Protein AF-A0A5E4GL39-F1 (afdb_monomer_lite)

Foldseek 3Di:
DDFAKFKDKDFDPFDFDADPQDTDTDDGDIDIDIDGLQDWPVNVQVVVCVVVVHDPVPDDDWAWDWDDPDPRHIDIDTDDTRVSSNVVRVVRVVD

Sequence (95 aa):
MEMDTVGILVFYNGSWVHKDNIESYEGGEAKGIIVSQNVTFSELVDLIYKIMNADRNKYIVTLKYSVPLSSSAYKRLKVEDNDDVQYFLKYNTEL

pLDDT: mean 86.73, std 10.41, range [45.25, 96.75]

Organism: Prunus dulcis (NCBI:txid3755)

Radius of gyration: 14.06 Å; chains: 1; bounding box: 38×26×30 Å

Structure (mmCIF, N/CA/C/O backbone):
data_AF-A0A5E4GL39-F1
#
_entry.id   AF-A0A5E4GL39-F1
#
loop_
_atom_site.group_PDB
_atom_site.id
_atom_site.type_symbol
_atom_site.label_atom_id
_atom_site.label_alt_id
_atom_site.label_comp_id
_atom_site.label_asym_id
_atom_site.label_entity_id
_atom_site.label_seq_id
_atom_site.pdbx_PDB_ins_code
_atom_site.Cartn_x
_atom_site.Cartn_y
_atom_site.Cartn_z
_atom_site.occupancy
_atom_site.B_iso_or_equiv
_atom_site.auth_seq_id
_atom_site.auth_comp_id
_atom_site.auth_asym_id
_atom_site.auth_atom_id
_atom_site.pdbx_PDB_model_num
ATOM 1 N N . MET A 1 1 ? -15.683 15.554 16.668 1.00 50.28 1 MET A N 1
ATOM 2 C CA . MET A 1 1 ? -14.427 14.840 16.956 1.00 50.28 1 MET A CA 1
ATOM 3 C C . MET A 1 1 ? -13.701 14.743 15.640 1.00 50.28 1 MET A C 1
ATOM 5 O O . MET A 1 1 ? -14.292 14.249 14.688 1.00 50.28 1 MET A O 1
ATOM 9 N N . GLU A 1 2 ? -12.529 15.358 15.554 1.00 57.62 2 GLU A N 1
ATOM 10 C CA . GLU A 1 2 ? -11.679 15.266 14.371 1.00 57.62 2 GLU A CA 1
ATOM 11 C C . GLU A 1 2 ? -11.224 13.808 14.248 1.00 57.62 2 GLU A C 1
ATOM 13 O O . GLU A 1 2 ? -10.914 13.171 15.253 1.00 57.62 2 GLU A O 1
ATOM 18 N N . MET A 1 3 ? -11.344 13.234 13.054 1.00 72.38 3 MET A N 1
ATOM 19 C CA . MET A 1 3 ? -10.939 11.853 12.812 1.00 72.38 3 MET A CA 1
ATOM 20 C C . MET A 1 3 ? -9.434 11.877 12.597 1.00 72.38 3 MET A C 1
ATOM 22 O O . MET A 1 3 ? -8.984 12.554 11.677 1.00 72.38 3 MET A O 1
ATOM 26 N N . ASP A 1 4 ? -8.669 11.162 13.418 1.00 88.06 4 ASP A N 1
ATOM 27 C CA . ASP A 1 4 ? -7.227 11.096 13.218 1.00 88.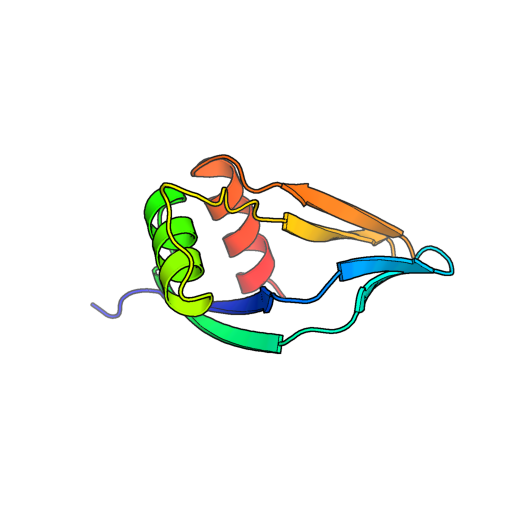06 4 ASP A CA 1
ATOM 28 C C . ASP A 1 4 ? -6.935 10.450 11.857 1.00 88.06 4 ASP A C 1
ATOM 30 O O . ASP A 1 4 ? -7.396 9.340 11.547 1.00 88.06 4 ASP A O 1
ATOM 34 N N . THR A 1 5 ? -6.201 11.176 11.014 1.00 91.19 5 THR A N 1
ATOM 35 C CA . THR A 1 5 ? -5.864 10.753 9.652 1.00 91.19 5 THR A CA 1
ATOM 36 C C . THR A 1 5 ? -4.364 10.640 9.444 1.00 91.19 5 THR A C 1
ATOM 38 O O . THR A 1 5 ? -3.592 11.375 10.054 1.00 91.19 5 THR A O 1
ATOM 41 N N . VAL A 1 6 ? -3.963 9.765 8.524 1.00 91.38 6 VAL A N 1
ATOM 42 C CA . VAL A 1 6 ? -2.572 9.578 8.096 1.00 91.38 6 VAL A CA 1
ATOM 43 C C . VAL A 1 6 ? -2.477 9.799 6.593 1.00 91.38 6 VAL A C 1
ATOM 45 O O . VAL A 1 6 ? -3.307 9.304 5.824 1.00 91.38 6 VAL A O 1
ATOM 48 N N . GLY A 1 7 ? -1.461 10.555 6.177 1.00 91.25 7 GLY A N 1
ATOM 49 C CA . GLY A 1 7 ? -1.081 10.683 4.776 1.00 91.25 7 GLY A CA 1
ATOM 50 C C . GLY A 1 7 ? -0.216 9.500 4.348 1.00 91.25 7 GLY A C 1
ATOM 51 O O . GLY A 1 7 ? 0.768 9.186 5.006 1.00 91.25 7 GLY A O 1
ATOM 52 N N . ILE A 1 8 ? -0.566 8.853 3.239 1.00 91.50 8 ILE A N 1
ATOM 53 C CA . ILE A 1 8 ? 0.201 7.749 2.653 1.00 91.50 8 ILE A CA 1
ATOM 54 C C . ILE A 1 8 ? 0.573 8.110 1.220 1.00 91.50 8 ILE A C 1
ATOM 56 O O . ILE A 1 8 ? -0.276 8.555 0.445 1.00 91.50 8 ILE A O 1
ATOM 60 N N . LEU A 1 9 ? 1.825 7.857 0.841 1.00 91.06 9 LEU A N 1
ATOM 61 C CA . LEU A 1 9 ? 2.265 7.932 -0.546 1.00 91.06 9 LEU A CA 1
ATOM 62 C C . LEU A 1 9 ? 2.210 6.543 -1.194 1.00 91.06 9 LEU A C 1
ATOM 64 O O . LEU A 1 9 ? 2.902 5.620 -0.771 1.00 91.06 9 LEU A O 1
ATOM 68 N N . VAL A 1 10 ? 1.381 6.397 -2.227 1.00 92.00 10 VAL A N 1
ATOM 69 C CA . VAL A 1 10 ? 1.209 5.148 -2.980 1.00 92.00 10 VAL A CA 1
ATOM 70 C C . VAL A 1 10 ? 1.973 5.237 -4.292 1.00 92.00 10 VAL A C 1
ATOM 72 O O . VAL A 1 10 ? 1.729 6.155 -5.071 1.00 92.00 10 VAL A O 1
ATOM 75 N N . PHE A 1 11 ? 2.820 4.249 -4.572 1.00 91.50 11 PHE A N 1
ATOM 76 C CA . PHE A 1 11 ? 3.509 4.085 -5.853 1.00 91.50 11 PHE A CA 1
ATOM 77 C C . PHE A 1 11 ? 2.908 2.906 -6.633 1.00 91.50 11 PHE A C 1
ATOM 79 O O . PHE A 1 11 ? 2.697 1.834 -6.061 1.00 91.50 11 PHE A O 1
ATOM 86 N N . TYR A 1 12 ? 2.612 3.089 -7.922 1.00 90.56 12 TYR A N 1
ATOM 87 C CA . TYR A 1 12 ? 1.973 2.075 -8.775 1.00 90.56 12 TYR A CA 1
ATOM 88 C C . TYR A 1 12 ? 2.426 2.189 -10.242 1.00 90.56 12 TYR A C 1
ATOM 90 O O . TYR A 1 12 ? 3.077 3.156 -10.624 1.00 90.56 12 TYR A O 1
ATOM 98 N N . ASN A 1 13 ? 2.107 1.189 -11.076 1.00 89.25 13 ASN A N 1
ATOM 99 C CA . ASN A 1 13 ? 2.509 1.096 -12.497 1.00 89.25 13 ASN A CA 1
ATOM 100 C C . ASN A 1 13 ? 4.028 1.145 -12.775 1.00 89.25 13 ASN A C 1
ATOM 102 O O . ASN A 1 13 ? 4.446 1.330 -13.916 1.00 89.25 13 ASN A O 1
ATOM 106 N N . GLY A 1 14 ? 4.857 0.972 -11.751 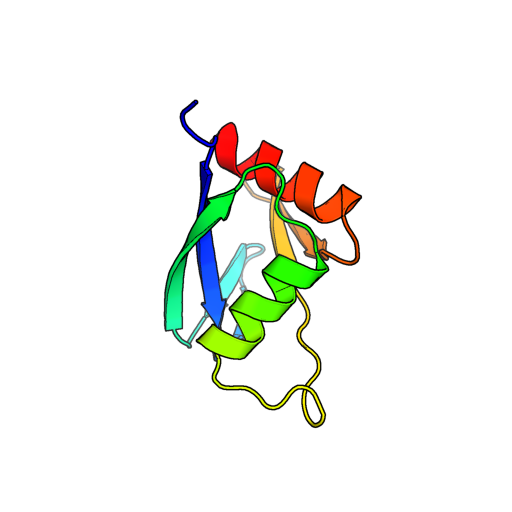1.00 89.56 14 GLY A N 1
ATOM 107 C CA . GLY A 1 14 ? 6.307 0.865 -11.854 1.00 89.56 14 GLY A CA 1
ATOM 108 C C . GLY A 1 14 ? 6.801 -0.511 -11.436 1.00 89.56 14 GLY A C 1
ATOM 109 O O . GLY A 1 14 ? 6.063 -1.500 -11.416 1.00 89.56 14 GLY A O 1
ATOM 110 N N . SER A 1 15 ? 8.079 -0.588 -11.099 1.00 87.69 15 SER A N 1
ATOM 111 C CA . SER A 1 15 ? 8.712 -1.814 -10.634 1.00 87.69 15 SER A CA 1
ATOM 112 C C . SER A 1 15 ? 9.635 -1.531 -9.465 1.00 87.69 15 SER A C 1
ATOM 114 O O . SER A 1 15 ? 10.359 -0.540 -9.435 1.00 87.69 15 SER A O 1
ATOM 116 N N . TRP A 1 16 ? 9.636 -2.450 -8.506 1.00 83.69 16 TRP A N 1
ATOM 117 C CA . TRP A 1 16 ? 10.670 -2.474 -7.485 1.00 83.69 16 TRP A CA 1
ATOM 118 C C . TRP A 1 16 ? 11.983 -2.925 -8.111 1.00 83.69 16 TRP A C 1
ATOM 120 O O . TRP A 1 16 ? 12.035 -3.964 -8.771 1.00 83.69 16 TRP A O 1
ATOM 130 N N . VAL A 1 17 ? 13.042 -2.175 -7.853 1.00 84.62 17 VAL A N 1
ATOM 131 C CA . VAL A 1 17 ? 14.394 -2.454 -8.325 1.00 84.62 17 VAL A CA 1
ATOM 132 C C . VAL A 1 17 ? 15.351 -2.430 -7.153 1.00 84.62 17 VAL A C 1
ATOM 134 O O . VAL A 1 17 ? 15.161 -1.721 -6.168 1.00 84.62 17 VAL A O 1
ATOM 137 N N . HIS A 1 18 ? 16.373 -3.265 -7.267 1.00 81.00 18 HIS A N 1
ATOM 138 C CA . HIS A 1 18 ? 17.441 -3.370 -6.294 1.00 81.00 18 HIS A CA 1
ATOM 139 C C . HIS A 1 18 ? 18.746 -3.034 -7.009 1.00 81.00 18 HIS A C 1
ATOM 141 O O . HIS A 1 18 ? 19.170 -3.777 -7.897 1.00 81.00 18 HIS A O 1
ATOM 147 N N . LYS A 1 19 ? 19.348 -1.897 -6.660 1.00 79.31 19 LYS A N 1
ATOM 148 C CA . LYS A 1 19 ? 20.630 -1.434 -7.206 1.00 79.31 19 LYS A CA 1
ATOM 149 C C . LYS A 1 19 ? 21.483 -0.922 -6.055 1.00 79.31 19 LYS A C 1
ATOM 151 O O . LYS A 1 19 ? 20.982 -0.193 -5.209 1.00 79.31 19 LYS A O 1
ATOM 156 N N . ASP A 1 20 ? 22.745 -1.336 -6.006 1.00 79.25 20 ASP A N 1
ATOM 157 C CA . ASP A 1 20 ? 23.723 -0.871 -5.011 1.00 79.25 20 ASP A CA 1
ATOM 158 C C . ASP A 1 20 ? 23.246 -0.988 -3.545 1.00 79.25 20 ASP A C 1
ATOM 160 O O . ASP A 1 20 ? 23.502 -0.114 -2.722 1.00 79.25 20 ASP A O 1
ATOM 164 N N . ASN A 1 21 ? 22.540 -2.078 -3.209 1.00 71.88 21 ASN A N 1
ATOM 165 C CA . ASN A 1 21 ? 21.887 -2.328 -1.909 1.00 71.88 21 ASN A CA 1
ATOM 166 C C . ASN A 1 21 ? 20.745 -1.364 -1.534 1.00 71.88 21 ASN A C 1
ATOM 168 O O . ASN A 1 21 ? 20.224 -1.428 -0.420 1.00 71.88 21 ASN A O 1
ATOM 172 N N . ILE A 1 22 ? 20.309 -0.515 -2.460 1.00 70.38 22 ILE A N 1
ATOM 173 C CA . ILE A 1 22 ? 19.166 0.378 -2.294 1.00 70.38 22 ILE A CA 1
ATOM 17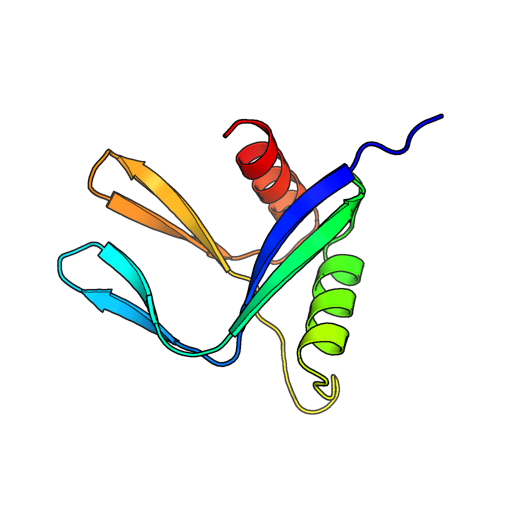4 C C . ILE A 1 22 ? 17.969 -0.243 -3.017 1.00 70.38 22 ILE A C 1
ATOM 176 O O . ILE A 1 22 ? 18.039 -0.596 -4.197 1.00 70.38 22 ILE A O 1
ATOM 180 N N . GLU A 1 23 ? 16.859 -0.398 -2.297 1.00 74.56 23 GLU A N 1
ATOM 181 C CA . GLU A 1 23 ? 15.577 -0.762 -2.897 1.00 74.56 23 GLU A CA 1
ATOM 182 C C . GLU A 1 23 ? 14.800 0.506 -3.246 1.00 74.56 23 GLU A C 1
ATOM 184 O O . GLU A 1 23 ? 14.420 1.278 -2.365 1.00 74.56 23 GLU A O 1
ATOM 189 N N . SER A 1 24 ? 14.558 0.710 -4.537 1.00 78.50 24 SER A N 1
ATOM 190 C CA . SER A 1 24 ? 13.795 1.835 -5.071 1.00 78.50 24 SER A CA 1
ATOM 191 C C . SER A 1 24 ? 12.581 1.337 -5.851 1.00 78.50 24 SER A C 1
ATOM 193 O O . SER A 1 24 ? 12.550 0.213 -6.360 1.00 78.50 24 SER A O 1
ATOM 195 N N . TYR A 1 25 ? 11.556 2.180 -5.938 1.00 83.69 25 TYR A N 1
ATOM 196 C CA . TYR A 1 25 ? 10.477 2.002 -6.902 1.00 83.69 25 TYR A CA 1
ATOM 197 C C . TYR A 1 25 ? 10.803 2.870 -8.118 1.00 83.69 25 TYR A C 1
ATOM 199 O O . TYR A 1 25 ? 10.818 4.096 -8.009 1.00 83.69 25 TYR A O 1
ATOM 207 N N . GLU A 1 26 ? 11.134 2.248 -9.248 1.00 87.94 26 GLU A N 1
ATOM 208 C CA . GLU A 1 26 ? 11.449 2.960 -10.48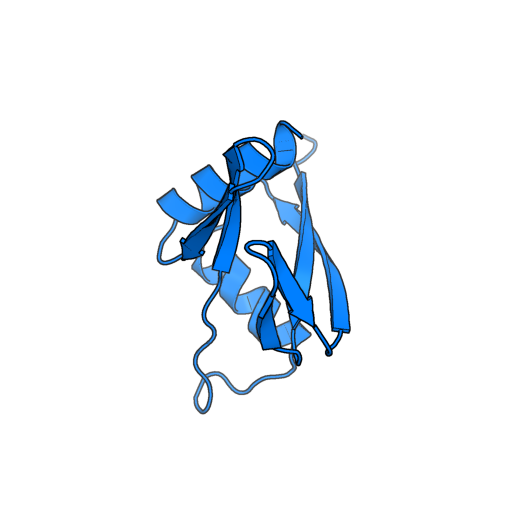9 1.00 87.94 26 GLU A CA 1
ATOM 209 C C . GLU A 1 26 ? 10.334 2.794 -11.518 1.00 87.94 26 GLU A C 1
ATOM 211 O O . GLU A 1 26 ? 9.713 1.734 -11.658 1.00 87.94 26 GLU A O 1
ATOM 216 N N . GLY A 1 27 ? 10.120 3.865 -12.280 1.00 85.12 27 GLY A N 1
ATOM 217 C CA . GLY A 1 27 ? 9.007 3.962 -13.212 1.00 85.12 27 GLY A CA 1
ATOM 218 C C . GLY A 1 27 ? 7.656 4.074 -12.501 1.00 85.12 27 GLY A C 1
ATOM 219 O O . GLY A 1 27 ? 7.551 3.968 -11.280 1.00 85.12 27 GLY A O 1
ATOM 220 N N . GLY A 1 28 ? 6.610 4.298 -13.289 1.00 88.88 28 GLY A N 1
ATOM 221 C CA . GLY A 1 28 ? 5.247 4.405 -12.781 1.00 88.88 28 GLY A CA 1
ATOM 222 C C . GLY A 1 28 ? 4.874 5.784 -12.245 1.00 88.88 28 GLY A C 1
ATOM 223 O O . GLY A 1 28 ? 5.463 6.804 -12.602 1.00 88.88 28 GLY A O 1
ATOM 224 N N . GLU A 1 29 ? 3.841 5.794 -11.413 1.00 90.81 29 GLU A N 1
ATOM 225 C CA . GLU A 1 29 ? 3.170 6.980 -10.893 1.00 90.81 29 GLU A CA 1
ATOM 226 C C . GLU A 1 29 ? 3.110 6.935 -9.364 1.00 90.81 29 GLU A C 1
ATOM 228 O O . GLU A 1 29 ? 3.200 5.870 -8.744 1.00 90.81 29 GLU A O 1
ATOM 233 N N . ALA A 1 30 ? 2.923 8.105 -8.756 1.00 91.62 30 ALA A N 1
ATOM 234 C CA . ALA A 1 30 ? 2.730 8.242 -7.323 1.00 91.62 30 ALA A CA 1
ATOM 235 C C . AL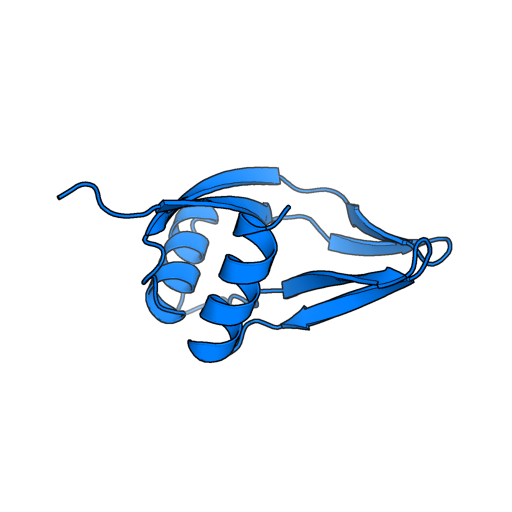A A 1 30 ? 1.470 9.057 -7.019 1.00 91.62 30 ALA A C 1
ATOM 237 O O . ALA A 1 30 ? 1.177 10.047 -7.691 1.00 91.62 30 ALA A O 1
ATOM 238 N N . LYS A 1 31 ? 0.740 8.666 -5.974 1.00 93.69 31 LYS A N 1
ATOM 239 C CA . LYS A 1 31 ? -0.436 9.386 -5.485 1.00 93.69 31 LYS A CA 1
ATOM 240 C C . LYS A 1 31 ? -0.440 9.439 -3.965 1.00 93.69 31 LYS A C 1
ATOM 242 O O . LYS A 1 31 ? -0.379 8.406 -3.304 1.00 93.69 31 LYS A O 1
ATOM 247 N N . GLY A 1 32 ? -0.549 10.647 -3.420 1.00 93.69 32 GLY A N 1
ATOM 248 C CA . GLY A 1 32 ? -0.842 10.848 -2.004 1.00 93.69 32 GLY A CA 1
ATOM 249 C C . GLY A 1 32 ? -2.312 10.549 -1.713 1.00 93.69 32 GLY A C 1
ATOM 250 O O . GLY A 1 32 ? -3.195 11.006 -2.443 1.00 93.69 32 GLY A O 1
ATOM 251 N N . ILE A 1 33 ? -2.577 9.791 -0.655 1.00 93.44 33 ILE A N 1
ATOM 252 C CA . ILE A 1 33 ? -3.918 9.543 -0.124 1.00 93.44 33 ILE A CA 1
ATOM 253 C C . ILE A 1 33 ? -3.964 9.895 1.358 1.00 93.44 33 ILE A C 1
ATOM 255 O O . ILE A 1 33 ? -2.957 9.811 2.054 1.00 93.44 33 ILE A O 1
ATOM 259 N N . ILE A 1 34 ? -5.144 10.276 1.836 1.00 92.88 34 ILE A N 1
ATOM 260 C CA . ILE A 1 34 ? -5.413 10.499 3.256 1.00 92.88 34 ILE A CA 1
ATOM 261 C C . ILE A 1 34 ? -6.406 9.426 3.688 1.00 92.88 34 ILE A C 1
ATOM 263 O O . ILE A 1 34 ? -7.445 9.253 3.049 1.00 92.88 34 ILE A O 1
ATOM 267 N N . VAL A 1 35 ? -6.075 8.697 4.749 1.00 93.25 35 V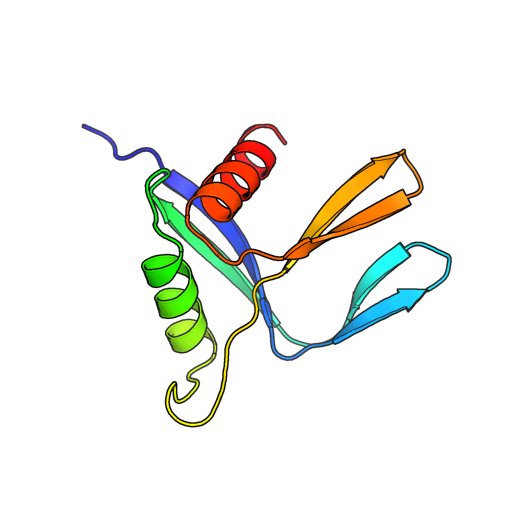AL A N 1
ATOM 268 C CA . VAL A 1 35 ? -6.911 7.629 5.312 1.00 93.25 35 VAL A CA 1
ATOM 269 C C . VAL A 1 35 ? -7.095 7.838 6.810 1.00 93.25 35 VAL A C 1
ATOM 271 O O . VAL A 1 35 ? -6.316 8.548 7.440 1.00 93.25 35 VAL A O 1
ATOM 274 N N . SER A 1 36 ? -8.118 7.217 7.395 1.00 93.38 36 SER A N 1
ATOM 275 C CA . SER A 1 36 ? -8.250 7.166 8.855 1.00 93.38 36 SER A CA 1
ATOM 276 C C . SER A 1 36 ? -7.121 6.332 9.468 1.00 93.38 36 SER A C 1
ATOM 278 O O . SER A 1 36 ? -6.725 5.327 8.884 1.00 93.38 36 SER A O 1
ATOM 280 N N . GLN A 1 37 ? -6.658 6.683 10.672 1.00 91.06 37 GLN A N 1
ATOM 281 C CA . GLN A 1 37 ? -5.750 5.834 11.462 1.00 91.06 37 GLN A CA 1
ATOM 282 C C . GLN A 1 37 ? -6.316 4.426 11.728 1.00 91.06 37 GLN A C 1
ATOM 284 O O . GLN A 1 37 ? -5.563 3.468 11.877 1.00 91.06 37 GLN A O 1
ATOM 289 N N . ASN A 1 38 ? -7.643 4.281 11.715 1.00 92.38 38 ASN A N 1
ATOM 290 C CA . ASN A 1 38 ? -8.327 3.006 11.924 1.00 92.38 38 ASN A CA 1
ATOM 291 C C . ASN A 1 38 ? -8.670 2.279 10.612 1.00 92.38 38 ASN A C 1
ATOM 293 O O . ASN A 1 38 ? -9.511 1.382 10.624 1.00 92.38 38 ASN A O 1
ATOM 297 N N . VAL A 1 39 ? -8.076 2.676 9.478 1.00 95.56 39 VAL A N 1
ATOM 298 C CA . VAL A 1 39 ? -8.322 2.014 8.190 1.00 95.56 39 VAL A CA 1
ATOM 299 C C . VAL A 1 39 ? -7.949 0.532 8.268 1.00 95.56 39 VAL A C 1
ATOM 301 O O . VAL A 1 39 ? -6.919 0.152 8.829 1.00 95.56 39 VAL A O 1
ATOM 304 N N . THR A 1 40 ? -8.797 -0.314 7.697 1.00 96.69 40 THR A N 1
ATOM 305 C CA . THR A 1 40 ? -8.559 -1.754 7.594 1.00 96.69 40 THR A CA 1
ATOM 306 C C . THR A 1 40 ? -7.756 -2.098 6.343 1.00 96.69 40 THR A C 1
ATOM 308 O O . THR A 1 40 ? -7.715 -1.348 5.364 1.00 96.69 40 THR A O 1
ATOM 311 N N . PHE A 1 41 ? -7.173 -3.294 6.327 1.00 96.38 41 PHE A N 1
ATOM 312 C CA . PHE A 1 41 ? -6.509 -3.842 5.149 1.00 96.38 41 PHE A CA 1
ATOM 313 C C . PHE A 1 41 ? -7.432 -3.879 3.932 1.00 96.38 41 PHE A C 1
ATOM 315 O O . PHE A 1 41 ? -7.044 -3.451 2.845 1.00 96.38 41 PHE A O 1
ATOM 322 N N . SER A 1 42 ? -8.679 -4.318 4.124 1.00 96.25 42 SER A N 1
ATOM 323 C CA . SER A 1 42 ? -9.660 -4.374 3.039 1.00 96.25 42 SER A CA 1
ATOM 324 C C . SER A 1 42 ? -9.961 -2.992 2.456 1.00 96.25 42 SER A C 1
ATOM 326 O O . SER A 1 42 ? -9.936 -2.826 1.243 1.00 96.25 42 SER A O 1
ATOM 328 N N . GLU A 1 43 ? -10.145 -1.970 3.294 1.00 96.06 43 GLU A N 1
ATOM 329 C CA . GLU A 1 43 ? -10.394 -0.600 2.834 1.00 96.06 43 GLU A CA 1
ATOM 330 C C . GLU A 1 43 ? -9.187 -0.010 2.099 1.00 96.06 43 GLU A C 1
ATOM 332 O O . GLU A 1 43 ? -9.350 0.685 1.093 1.00 96.06 43 GLU A O 1
ATOM 337 N N . LEU A 1 44 ? -7.971 -0.313 2.561 1.00 95.19 44 LEU A N 1
ATOM 338 C CA . LEU A 1 44 ? -6.750 0.136 1.902 1.00 95.19 44 LEU A CA 1
ATOM 339 C C . LEU A 1 44 ? -6.594 -0.514 0.521 1.00 95.19 44 LEU A C 1
ATOM 341 O O . LEU A 1 44 ? -6.394 0.188 -0.471 1.00 95.19 44 LEU A O 1
ATOM 345 N N . VAL A 1 45 ? -6.754 -1.836 0.428 1.00 95.38 45 VAL A N 1
ATOM 346 C CA . VAL A 1 45 ? -6.754 -2.573 -0.848 1.00 95.38 45 VAL A CA 1
ATOM 347 C C . VAL A 1 45 ? -7.831 -2.029 -1.787 1.00 95.38 45 VAL A C 1
ATOM 349 O O . VAL A 1 45 ? -7.587 -1.817 -2.978 1.00 95.38 45 VAL A O 1
ATOM 352 N N . ASP A 1 46 ? -9.007 -1.731 -1.246 1.00 95.31 46 ASP A N 1
ATOM 353 C CA . ASP A 1 46 ? -10.128 -1.185 -1.989 1.00 95.31 46 ASP A CA 1
ATOM 354 C C . ASP A 1 46 ? -9.828 0.171 -2.625 1.00 95.31 46 ASP A C 1
ATOM 356 O O . ASP A 1 46 ? -10.209 0.417 -3.777 1.00 95.31 46 ASP A O 1
ATOM 360 N N . LEU A 1 47 ? -9.140 1.039 -1.883 1.00 95.06 47 LEU A N 1
ATOM 361 C CA . LEU A 1 47 ? -8.644 2.317 -2.376 1.00 95.06 47 LEU A CA 1
ATOM 362 C C . LEU A 1 47 ? -7.615 2.110 -3.488 1.00 95.06 47 LEU A C 1
ATOM 364 O O . LEU A 1 47 ? -7.706 2.785 -4.514 1.00 95.06 47 LEU A O 1
ATOM 368 N N . ILE A 1 48 ? -6.693 1.155 -3.343 1.00 94.31 48 ILE A N 1
ATOM 369 C CA . ILE A 1 48 ? -5.674 0.892 -4.368 1.00 94.31 48 ILE A CA 1
ATOM 370 C C . ILE A 1 48 ? -6.305 0.420 -5.681 1.00 94.31 48 ILE A C 1
ATOM 372 O O . ILE A 1 48 ? -5.957 0.947 -6.737 1.00 94.31 48 ILE A O 1
ATOM 376 N N . TYR A 1 49 ? -7.295 -0.478 -5.643 1.00 95.12 49 TYR A N 1
ATOM 377 C CA . TYR A 1 49 ? -8.021 -0.870 -6.858 1.00 95.12 49 TYR A CA 1
ATOM 378 C C . TYR A 1 49 ? -8.669 0.323 -7.570 1.00 95.12 49 TYR A C 1
ATOM 380 O O . TYR A 1 49 ? -8.621 0.403 -8.798 1.00 95.12 49 TYR A O 1
ATOM 388 N N . LYS A 1 50 ? -9.244 1.268 -6.812 1.00 93.56 50 LYS A N 1
ATOM 389 C CA . LYS A 1 50 ? -9.836 2.495 -7.370 1.00 93.56 50 LYS A CA 1
ATOM 390 C C . LYS A 1 50 ? -8.777 3.411 -7.981 1.00 93.56 50 LYS A C 1
ATOM 392 O O . LYS A 1 50 ? -9.009 3.960 -9.051 1.00 93.56 50 LYS A O 1
ATOM 397 N N . ILE A 1 51 ? -7.626 3.569 -7.325 1.00 92.44 51 ILE A N 1
ATOM 398 C CA . ILE A 1 51 ? -6.510 4.393 -7.821 1.00 92.44 51 ILE A CA 1
ATOM 399 C C . ILE A 1 51 ? -5.973 3.834 -9.136 1.00 92.44 51 ILE A C 1
ATOM 401 O O . ILE A 1 51 ? -5.785 4.586 -10.084 1.00 92.44 51 ILE A O 1
ATOM 405 N N . MET A 1 52 ? -5.773 2.519 -9.197 1.00 90.19 52 MET A N 1
ATOM 406 C CA . MET A 1 52 ? -5.233 1.842 -10.374 1.00 90.19 52 MET A CA 1
ATOM 407 C C . MET A 1 52 ? -6.278 1.599 -11.472 1.00 90.19 52 MET A C 1
ATOM 409 O O . MET A 1 52 ? -5.922 1.104 -12.538 1.00 90.19 52 MET A O 1
ATOM 413 N N . ASN A 1 53 ? -7.559 1.900 -11.217 1.00 91.81 53 ASN A N 1
ATOM 414 C CA . ASN A 1 53 ? -8.686 1.517 -12.072 1.00 91.81 53 ASN A CA 1
ATOM 415 C C . ASN A 1 53 ? -8.626 0.029 -12.491 1.00 91.81 53 ASN A C 1
ATOM 417 O O . ASN A 1 53 ? -8.831 -0.326 -13.652 1.00 91.81 53 ASN A O 1
ATOM 421 N N . ALA A 1 54 ? -8.273 -0.841 -11.540 1.00 90.62 54 ALA A N 1
ATOM 422 C CA . ALA A 1 54 ? -8.010 -2.254 -11.787 1.00 90.62 54 ALA A CA 1
ATOM 423 C C . ALA A 1 54 ? -9.230 -3.127 -11.449 1.00 90.62 54 ALA A C 1
ATOM 425 O O . ALA A 1 54 ? -9.878 -2.957 -10.415 1.00 90.62 54 ALA A O 1
ATOM 426 N N . ASP A 1 55 ? -9.520 -4.100 -12.317 1.00 91.50 55 ASP A N 1
ATOM 427 C CA . ASP A 1 55 ? -10.587 -5.083 -12.114 1.00 91.50 55 ASP A CA 1
ATOM 428 C C . ASP A 1 55 ? -10.159 -6.141 -11.087 1.00 91.50 55 ASP A C 1
ATOM 430 O O . ASP A 1 55 ? -9.232 -6.923 -11.322 1.00 91.50 55 ASP A O 1
ATOM 434 N N . ARG A 1 56 ? -10.872 -6.190 -9.959 1.00 91.31 56 ARG A N 1
ATOM 435 C CA . ARG A 1 56 ? -10.609 -7.109 -8.840 1.00 91.31 56 ARG A CA 1
ATOM 436 C C . ARG A 1 56 ? -10.774 -8.580 -9.190 1.00 91.31 56 ARG A C 1
ATOM 438 O O . ARG A 1 56 ? -10.227 -9.430 -8.501 1.00 91.31 56 ARG A O 1
ATOM 445 N N . ASN A 1 57 ? -11.527 -8.886 -10.244 1.00 92.81 57 ASN A N 1
ATOM 446 C CA . ASN A 1 57 ? -11.711 -10.261 -10.699 1.00 92.81 57 ASN A CA 1
ATOM 447 C C . ASN A 1 57 ? -10.558 -10.731 -11.597 1.00 92.81 57 ASN A C 1
ATOM 449 O O . ASN A 1 57 ? -10.453 -11.921 -11.884 1.00 92.81 57 ASN A O 1
ATOM 453 N N . LYS A 1 58 ? -9.714 -9.806 -12.072 1.00 94.12 58 LYS A N 1
ATOM 454 C CA . LYS A 1 58 ? -8.609 -10.090 -13.002 1.00 94.12 58 LYS A CA 1
ATOM 455 C C . LYS A 1 58 ? -7.238 -9.928 -12.369 1.00 94.12 58 LYS A C 1
ATOM 457 O O . LYS A 1 58 ? -6.301 -10.612 -12.771 1.00 94.12 58 LYS A O 1
ATOM 462 N N . TYR A 1 59 ? -7.114 -9.014 -11.416 1.00 91.38 59 TYR A N 1
ATOM 463 C CA . TYR A 1 59 ? -5.843 -8.646 -10.815 1.00 91.38 59 TYR A CA 1
ATOM 464 C C . TYR A 1 59 ? -5.901 -8.806 -9.307 1.00 91.38 59 TYR A C 1
ATOM 466 O O . TYR A 1 59 ? -6.931 -8.558 -8.690 1.00 91.38 59 TYR A O 1
ATOM 474 N N . ILE A 1 60 ? -4.762 -9.180 -8.728 1.00 89.75 60 ILE A N 1
ATOM 475 C CA . ILE A 1 60 ? -4.555 -9.220 -7.284 1.00 89.75 60 ILE A CA 1
ATOM 476 C C . ILE A 1 60 ? -3.617 -8.072 -6.925 1.00 89.75 60 ILE A C 1
ATOM 478 O O . ILE A 1 60 ? -2.502 -7.985 -7.442 1.00 89.75 60 ILE A O 1
ATOM 482 N N . VAL A 1 61 ? -4.058 -7.200 -6.024 1.00 89.94 61 VAL A N 1
ATOM 483 C CA . VAL A 1 61 ? -3.206 -6.167 -5.427 1.00 89.94 61 VAL A CA 1
ATOM 484 C C . VAL A 1 61 ? -2.330 -6.795 -4.347 1.00 89.94 61 VAL A C 1
ATOM 486 O O . VAL A 1 61 ? -2.809 -7.518 -3.479 1.00 89.94 61 VAL A O 1
ATOM 489 N N . THR A 1 62 ? -1.031 -6.503 -4.389 1.00 90.69 62 THR A N 1
ATOM 490 C CA . THR A 1 62 ? -0.090 -6.823 -3.310 1.00 90.69 62 THR A CA 1
ATOM 491 C C . THR A 1 62 ? 0.518 -5.529 -2.797 1.00 90.69 62 THR A C 1
ATOM 493 O O . THR A 1 62 ? 1.160 -4.806 -3.558 1.00 90.69 62 THR A O 1
ATOM 496 N N . LEU A 1 63 ? 0.345 -5.258 -1.506 1.00 92.38 63 LEU A N 1
ATOM 497 C CA . LEU A 1 63 ? 0.893 -4.077 -0.849 1.00 92.38 63 LEU A CA 1
ATOM 498 C C . LEU A 1 63 ? 2.245 -4.410 -0.216 1.00 92.38 63 LEU A C 1
ATOM 500 O O . LEU A 1 63 ? 2.414 -5.461 0.406 1.00 92.38 63 LEU A O 1
ATOM 504 N N . LYS A 1 64 ? 3.223 -3.524 -0.409 1.00 91.25 64 LYS A N 1
ATOM 505 C CA . LYS A 1 64 ? 4.571 -3.640 0.156 1.00 91.25 64 LYS A CA 1
ATOM 506 C C . LYS A 1 64 ? 5.089 -2.264 0.540 1.00 91.25 64 LYS A C 1
ATOM 508 O O . LYS A 1 64 ? 4.822 -1.298 -0.170 1.00 91.25 64 LYS A O 1
ATOM 513 N N . TYR A 1 65 ? 5.873 -2.208 1.605 1.00 87.81 65 TYR A N 1
ATOM 514 C CA . TYR A 1 65 ? 6.578 -1.007 2.039 1.00 87.81 65 TYR A CA 1
ATOM 515 C C . TYR A 1 65 ? 7.988 -1.368 2.508 1.00 87.81 65 TYR A C 1
ATOM 517 O O . TYR A 1 65 ? 8.271 -2.520 2.849 1.00 87.81 65 TYR A O 1
ATOM 525 N N . SER A 1 66 ? 8.881 -0.383 2.483 1.00 84.44 66 SER A N 1
ATOM 526 C CA . SER A 1 66 ? 10.269 -0.542 2.911 1.00 84.44 66 SER A CA 1
ATOM 527 C C . SER A 1 66 ? 10.450 0.054 4.300 1.00 84.44 66 SER A C 1
ATOM 529 O O . SER A 1 66 ? 10.054 1.192 4.535 1.00 84.44 66 SER A O 1
ATOM 531 N N . VAL A 1 67 ? 11.085 -0.699 5.197 1.00 83.62 67 VAL A N 1
ATOM 532 C CA . VAL A 1 67 ? 11.531 -0.215 6.509 1.00 83.62 67 VAL A CA 1
ATOM 533 C C . VAL A 1 67 ? 13.061 -0.173 6.558 1.00 83.62 67 VAL A C 1
ATOM 535 O O . VAL A 1 67 ? 13.703 -1.142 6.142 1.00 83.62 67 VAL A O 1
ATOM 538 N N . PRO A 1 68 ? 13.681 0.914 7.040 1.00 81.25 68 PRO A N 1
ATOM 539 C CA . PRO A 1 68 ? 15.115 0.969 7.271 1.00 81.25 68 PRO A CA 1
ATOM 540 C C . PRO A 1 68 ? 15.475 0.060 8.448 1.00 81.25 68 PRO A C 1
ATOM 542 O O . PRO A 1 68 ? 14.909 0.161 9.533 1.00 81.25 68 PRO A O 1
ATOM 545 N N . LEU A 1 69 ? 16.438 -0.832 8.232 1.00 79.19 69 LEU A N 1
ATOM 546 C CA . LEU A 1 69 ? 17.084 -1.606 9.295 1.00 79.19 69 LEU A CA 1
ATOM 547 C C . LEU A 1 69 ? 18.358 -0.913 9.796 1.00 79.19 69 LEU A C 1
ATOM 549 O O . LEU A 1 69 ? 18.763 -1.096 10.940 1.00 79.19 69 LEU A O 1
ATOM 553 N N . SER A 1 70 ? 19.008 -0.144 8.921 1.00 78.75 70 SER A N 1
ATOM 554 C CA . SER A 1 70 ? 20.193 0.666 9.205 1.00 78.75 70 SER A CA 1
ATOM 555 C C . SER A 1 70 ? 20.284 1.823 8.202 1.00 78.75 70 SER A C 1
ATOM 557 O O . SER A 1 70 ? 19.435 1.957 7.322 1.00 78.75 70 SER A O 1
ATOM 559 N N . SER A 1 71 ? 21.336 2.642 8.289 1.00 75.56 71 SER A N 1
ATOM 560 C CA . SER A 1 71 ? 21.589 3.735 7.338 1.00 75.56 71 SER A CA 1
ATOM 561 C C . SER A 1 71 ? 21.801 3.277 5.888 1.00 75.56 71 SER A C 1
ATOM 563 O O . SER A 1 71 ? 21.699 4.093 4.976 1.00 75.56 71 SER A O 1
ATOM 565 N N . SER A 1 72 ? 22.097 1.995 5.663 1.00 72.44 72 SER A N 1
ATOM 566 C CA . SER A 1 72 ? 22.418 1.436 4.344 1.00 72.44 72 SER A CA 1
ATOM 567 C C . SER A 1 72 ? 21.636 0.170 3.995 1.00 72.44 72 SER A C 1
ATOM 569 O O . SER A 1 72 ? 21.891 -0.429 2.953 1.00 72.44 72 SER A O 1
ATOM 571 N N . ALA A 1 73 ? 20.697 -0.254 4.844 1.00 75.25 73 ALA A N 1
ATOM 572 C CA . ALA A 1 73 ? 19.917 -1.464 4.626 1.00 75.25 73 ALA A CA 1
ATOM 573 C C . ALA A 1 73 ? 18.432 -1.212 4.869 1.00 75.25 73 ALA A C 1
ATOM 575 O O . ALA A 1 73 ? 18.033 -0.711 5.921 1.00 75.25 73 ALA A O 1
ATOM 576 N N . TYR A 1 74 ? 17.618 -1.644 3.911 1.00 79.88 74 TYR A N 1
ATOM 577 C CA . TYR A 1 74 ? 16.164 -1.616 3.981 1.00 79.88 74 TYR A CA 1
ATOM 578 C C . TYR A 1 74 ? 15.625 -3.037 3.862 1.00 79.88 74 TYR A C 1
ATOM 580 O O . TYR A 1 74 ? 16.222 -3.891 3.203 1.00 79.88 74 TYR A O 1
ATOM 588 N N . LYS A 1 75 ? 14.484 -3.293 4.498 1.00 83.00 75 LYS A N 1
ATOM 589 C CA . LYS A 1 75 ? 13.741 -4.539 4.349 1.00 83.00 75 LYS A CA 1
ATOM 590 C C . LYS A 1 75 ? 12.357 -4.247 3.805 1.00 83.00 75 LYS A C 1
ATOM 592 O O . LYS A 1 75 ? 11.647 -3.396 4.333 1.00 83.00 75 LYS A O 1
ATOM 597 N N . ARG A 1 76 ? 11.953 -5.008 2.791 1.00 85.56 76 ARG A N 1
ATOM 598 C CA . ARG A 1 76 ? 10.569 -5.034 2.323 1.00 85.56 76 ARG A CA 1
ATOM 599 C C . ARG A 1 76 ? 9.710 -5.880 3.237 1.00 85.56 76 ARG A C 1
ATOM 601 O O . ARG A 1 76 ? 9.991 -7.061 3.452 1.00 85.56 76 ARG A O 1
ATOM 608 N N . LEU A 1 77 ? 8.632 -5.274 3.698 1.00 89.06 77 LEU A N 1
ATOM 609 C CA . LEU A 1 77 ? 7.542 -5.942 4.379 1.00 89.06 77 LEU A CA 1
ATOM 610 C C . LEU A 1 77 ? 6.325 -5.931 3.458 1.00 89.06 77 LEU A C 1
ATOM 612 O O . LEU A 1 77 ? 6.125 -5.004 2.666 1.00 89.06 77 LEU A O 1
ATOM 616 N N . LYS A 1 78 ? 5.551 -7.009 3.509 1.00 93.44 78 LYS A N 1
ATOM 617 C CA . LYS A 1 78 ? 4.231 -7.041 2.889 1.00 93.44 78 LYS A CA 1
ATOM 618 C C . LYS A 1 78 ? 3.211 -6.543 3.903 1.00 93.44 78 LYS A C 1
ATOM 620 O O . LYS A 1 78 ? 3.461 -6.623 5.098 1.00 93.44 78 LYS A O 1
ATOM 625 N N . VAL A 1 79 ? 2.088 -6.052 3.400 1.00 94.69 79 VAL A N 1
ATOM 626 C CA . VAL A 1 79 ? 0.890 -5.828 4.209 1.00 94.69 79 VAL A CA 1
ATOM 627 C C . VAL A 1 79 ? -0.121 -6.871 3.764 1.00 94.69 79 VAL A C 1
ATOM 629 O O . VAL A 1 79 ? -0.551 -6.835 2.607 1.00 94.69 79 VAL A O 1
ATOM 632 N N . GLU A 1 80 ? -0.419 -7.835 4.628 1.00 95.81 80 GLU A N 1
ATOM 633 C CA . GLU A 1 80 ? -1.294 -8.974 4.328 1.00 95.81 80 GLU A CA 1
ATOM 634 C C . GLU A 1 80 ? -2.558 -8.978 5.211 1.00 95.81 80 GLU A C 1
ATOM 636 O O . GLU A 1 80 ? -3.560 -9.582 4.822 1.00 95.81 80 GLU A O 1
ATOM 641 N N . ASP A 1 81 ? -2.558 -8.252 6.338 1.00 96.75 81 ASP A N 1
ATOM 642 C CA . ASP A 1 81 ? -3.700 -8.144 7.254 1.00 96.75 81 ASP A CA 1
ATOM 643 C C . ASP A 1 81 ? -3.815 -6.780 7.980 1.00 96.75 81 ASP A C 1
ATOM 645 O O . ASP A 1 81 ? -3.126 -5.807 7.664 1.00 96.75 81 ASP A O 1
ATOM 649 N N . ASN A 1 82 ? -4.762 -6.679 8.923 1.00 96.75 82 ASN A N 1
ATOM 650 C CA . ASN A 1 82 ? -5.010 -5.454 9.689 1.00 96.75 82 ASN A CA 1
ATOM 651 C C . ASN A 1 82 ? -3.878 -5.113 10.670 1.00 96.75 82 ASN A C 1
ATOM 653 O O . ASN A 1 82 ? -3.656 -3.928 10.920 1.00 96.75 82 ASN A O 1
ATOM 657 N N . ASP A 1 83 ? -3.175 -6.102 11.222 1.00 95.62 83 ASP A N 1
ATOM 658 C CA . ASP A 1 83 ? -2.081 -5.855 12.163 1.00 95.62 83 ASP A CA 1
ATOM 659 C C . ASP A 1 83 ? -0.884 -5.252 11.416 1.00 95.62 83 ASP A C 1
ATOM 661 O O . ASP A 1 83 ? -0.292 -4.268 11.874 1.00 95.62 83 ASP A O 1
ATOM 665 N N . ASP A 1 84 ? -0.607 -5.750 10.208 1.00 95.25 84 ASP A N 1
ATOM 666 C CA . ASP A 1 84 ? 0.391 -5.172 9.308 1.00 95.25 84 ASP A CA 1
ATOM 667 C C . ASP A 1 84 ? 0.054 -3.724 8.927 1.00 95.25 84 ASP A C 1
ATOM 669 O O . ASP A 1 84 ? 0.941 -2.867 8.895 1.00 95.25 84 ASP A O 1
ATOM 673 N N . VAL A 1 85 ? -1.225 -3.420 8.656 1.00 94.44 85 VAL A N 1
ATOM 674 C CA . VAL A 1 85 ? -1.670 -2.042 8.376 1.00 94.44 85 VAL A CA 1
ATOM 675 C C . VAL A 1 85 ? -1.368 -1.141 9.563 1.00 94.44 85 VAL A C 1
ATOM 677 O O . VAL A 1 85 ? -0.803 -0.063 9.387 1.00 94.44 85 VAL A O 1
ATOM 680 N N . GLN A 1 86 ? -1.703 -1.575 10.775 1.00 92.94 86 GLN A N 1
ATOM 681 C CA . GLN A 1 86 ? -1.470 -0.775 11.974 1.00 92.94 86 GLN A CA 1
ATOM 682 C C . GLN A 1 86 ? 0.023 -0.549 12.229 1.00 92.94 86 GLN A C 1
ATOM 684 O O . GLN A 1 86 ? 0.424 0.554 12.606 1.00 92.94 86 GLN A O 1
ATOM 689 N N . TYR A 1 87 ? 0.866 -1.550 11.973 1.00 91.31 87 TYR A N 1
ATOM 690 C CA . TYR A 1 87 ? 2.314 -1.379 12.052 1.00 91.31 87 TYR A CA 1
ATOM 691 C C . TYR A 1 87 ? 2.836 -0.398 10.989 1.00 91.31 87 TYR A C 1
ATOM 693 O O . TYR A 1 87 ? 3.619 0.500 11.305 1.00 91.31 87 TYR A O 1
ATOM 701 N N . PHE A 1 88 ? 2.369 -0.521 9.744 1.00 91.38 88 PHE A N 1
ATOM 702 C CA . PHE A 1 88 ? 2.705 0.397 8.656 1.00 91.38 88 PHE A CA 1
ATOM 703 C C . PHE A 1 88 ? 2.315 1.850 8.974 1.00 91.38 88 PHE A C 1
ATOM 705 O O . PHE A 1 88 ? 3.112 2.762 8.748 1.00 91.38 88 PHE A O 1
ATOM 712 N N . LEU A 1 89 ? 1.117 2.083 9.517 1.00 90.31 89 LEU A N 1
ATOM 713 C CA . LEU A 1 89 ? 0.644 3.430 9.847 1.00 90.31 89 LEU A CA 1
ATOM 714 C C . LEU A 1 89 ? 1.455 4.061 10.975 1.00 90.31 89 LEU A C 1
ATOM 716 O O . LEU A 1 89 ? 1.878 5.203 10.822 1.00 90.31 89 LEU A O 1
ATOM 720 N N . LYS A 1 90 ? 1.743 3.312 12.049 1.00 85.62 90 LYS A N 1
ATOM 721 C CA . LYS A 1 90 ? 2.608 3.784 13.146 1.00 85.62 90 LYS A CA 1
ATOM 722 C C . LYS A 1 90 ? 3.963 4.258 12.631 1.00 85.62 90 LYS A C 1
ATOM 724 O O . LYS A 1 90 ? 4.424 5.333 12.998 1.00 85.62 90 LYS A O 1
ATOM 729 N N . TYR A 1 91 ? 4.552 3.489 11.715 1.00 73.25 91 TYR A N 1
ATOM 730 C CA . TYR A 1 91 ? 5.821 3.845 11.091 1.00 73.25 91 TYR A CA 1
ATOM 731 C C . TYR A 1 91 ? 5.751 5.161 10.290 1.00 73.25 91 TYR A C 1
ATOM 733 O O . TYR A 1 91 ? 6.712 5.919 10.281 1.00 73.25 91 TYR A O 1
ATOM 741 N N . ASN A 1 92 ? 4.619 5.464 9.645 1.00 68.75 92 ASN A N 1
ATOM 742 C CA . ASN A 1 92 ? 4.440 6.694 8.859 1.00 68.75 92 ASN A CA 1
ATOM 743 C C . ASN A 1 92 ? 3.995 7.910 9.686 1.00 68.75 92 ASN A C 1
ATOM 745 O O . ASN A 1 92 ? 4.051 9.026 9.183 1.00 68.75 92 ASN A O 1
ATOM 749 N N . THR A 1 93 ? 3.532 7.716 10.922 1.00 62.97 93 THR A N 1
ATOM 750 C CA . THR A 1 93 ? 3.178 8.817 11.834 1.00 62.97 93 THR A CA 1
ATOM 751 C C . THR A 1 93 ? 4.338 9.275 12.718 1.00 62.97 93 THR A C 1
ATOM 753 O O . THR A 1 93 ? 4.254 10.351 13.301 1.00 62.97 93 THR A O 1
ATOM 756 N N . GLU A 1 94 ? 5.390 8.461 12.850 1.00 54.00 94 GLU A N 1
ATOM 757 C CA . GLU A 1 94 ? 6.569 8.738 13.690 1.00 54.00 94 GLU A CA 1
ATOM 758 C C . GLU A 1 94 ? 7.803 9.221 12.894 1.00 54.00 94 GLU A C 1
ATOM 760 O O . GLU A 1 94 ? 8.850 9.481 13.491 1.00 54.00 94 GLU A O 1
ATOM 765 N N . LEU A 1 95 ? 7.683 9.342 11.566 1.00 45.25 95 LEU A N 1
ATOM 766 C CA . LEU A 1 95 ? 8.670 9.964 10.669 1.00 45.25 95 LEU A CA 1
ATOM 767 C C . LEU A 1 95 ? 8.383 11.458 10.481 1.00 45.25 95 LEU A C 1
ATOM 769 O O . LEU A 1 95 ? 9.369 12.229 10.444 1.00 45.25 95 LEU A O 1
#

Secondary structure (DSSP, 8-state):
-PPPEEEEEEEESSEEEEETTEEEEESSEEEEEEEETT--HHHHHHHHHHHTT--TTT----EEEEEEEETTEEEEEEE-SHHHHHHHHHHHH--